Protein AF-A0A7V8VHF9-F1 (afdb_monomer)

Nearest PDB structures (foldseek):
  3ngf-assembly1_A  TM=9.399E-01  e=9.993E-06  Brucella abortus 2308
  1k77-assembly1_A  TM=9.265E-01  e=5.155E-05  Escherichia coli
  6wn6-assembly1_A  TM=8.326E-01  e=1.843E-02  Escherichia coli
  7cj9-assembly4_G  TM=8.195E-01  e=2.017E-01  Methylomonas sp. DH-1
  3vyl-assembly1_B  TM=7.112E-01  e=1.338E-01  Mesorhizobium loti

Structure (mmCIF, N/CA/C/O backbone):
data_AF-A0A7V8VHF9-F1
#
_entry.id   AF-A0A7V8VHF9-F1
#
loop_
_atom_site.group_PDB
_atom_site.id
_atom_site.type_symbol
_atom_site.label_atom_id
_atom_site.label_alt_id
_atom_site.label_comp_id
_atom_site.label_asym_id
_atom_site.label_entity_id
_atom_site.label_seq_id
_atom_site.pdbx_PDB_ins_code
_atom_site.Cartn_x
_atom_site.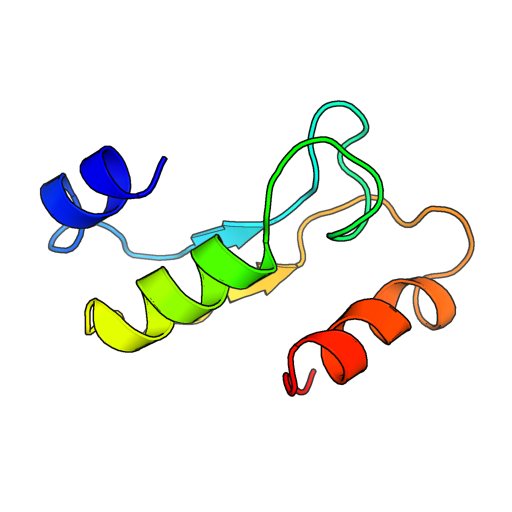Cartn_y
_atom_site.Cartn_z
_atom_site.occupancy
_atom_site.B_iso_or_equiv
_atom_site.auth_seq_id
_atom_site.auth_comp_id
_atom_site.auth_asym_id
_atom_site.auth_atom_id
_atom_site.pdbx_PDB_model_num
ATOM 1 N N . LEU A 1 1 ? 2.137 8.348 7.946 1.00 92.56 1 LEU A N 1
ATOM 2 C CA . LEU A 1 1 ? 1.194 7.644 7.046 1.00 92.56 1 LEU A CA 1
ATOM 3 C C . LEU A 1 1 ? 0.012 7.093 7.845 1.00 92.56 1 LEU A C 1
ATOM 5 O O . LEU A 1 1 ? -1.074 7.637 7.714 1.00 92.56 1 LEU A O 1
ATOM 9 N N . CYS A 1 2 ? 0.234 6.105 8.718 1.00 97.44 2 CYS A N 1
ATOM 10 C CA . CYS A 1 2 ? -0.821 5.413 9.469 1.00 97.44 2 CYS A CA 1
ATOM 11 C C . CYS A 1 2 ? -1.680 6.324 10.367 1.00 97.44 2 CYS A C 1
ATOM 13 O O . CYS A 1 2 ? -2.896 6.256 10.292 1.00 97.44 2 CYS A O 1
ATOM 15 N N . GLU A 1 3 ? -1.095 7.287 11.092 1.00 98.06 3 GLU A N 1
ATOM 16 C CA . GLU A 1 3 ? -1.887 8.250 11.890 1.00 98.06 3 GLU A CA 1
ATOM 17 C C . GLU A 1 3 ? -2.915 9.034 11.052 1.00 98.06 3 GLU A C 1
ATOM 19 O O . GLU A 1 3 ? -4.022 9.332 11.497 1.00 98.06 3 GLU A O 1
ATOM 24 N N . ARG A 1 4 ? -2.554 9.378 9.807 1.00 98.06 4 ARG A N 1
ATOM 25 C CA . ARG A 1 4 ? -3.445 10.091 8.883 1.00 98.06 4 ARG A CA 1
ATOM 26 C C . ARG A 1 4 ? -4.534 9.172 8.340 1.00 98.06 4 ARG A C 1
ATOM 28 O O . ARG A 1 4 ? -5.639 9.648 8.102 1.00 98.06 4 ARG A O 1
ATOM 35 N N . PHE A 1 5 ? -4.193 7.905 8.121 1.00 98.31 5 PHE A N 1
ATOM 36 C CA . PHE A 1 5 ? -5.126 6.866 7.712 1.00 98.31 5 PHE A CA 1
ATOM 37 C C . PHE A 1 5 ? -6.198 6.663 8.792 1.00 98.31 5 PHE A C 1
ATOM 39 O O . PHE A 1 5 ? -7.379 6.804 8.494 1.00 98.31 5 PHE A O 1
ATOM 46 N N . ASP A 1 6 ? -5.792 6.492 10.053 1.00 98.19 6 ASP A N 1
ATOM 47 C CA . ASP A 1 6 ? -6.709 6.315 11.188 1.00 98.19 6 ASP A CA 1
ATOM 48 C C . ASP A 1 6 ? -7.651 7.510 11.358 1.00 98.19 6 ASP A C 1
ATOM 50 O O . ASP A 1 6 ? -8.861 7.350 11.508 1.00 98.19 6 ASP A O 1
ATOM 54 N N . GLY A 1 7 ? -7.111 8.729 11.267 1.00 98.38 7 GLY A N 1
ATOM 55 C CA . GLY A 1 7 ? -7.900 9.957 11.391 1.00 98.38 7 GLY A CA 1
ATOM 56 C C . GLY A 1 7 ? -8.871 10.226 10.234 1.00 98.38 7 GLY A C 1
ATOM 57 O O . GLY A 1 7 ? -9.619 11.200 10.300 1.00 98.38 7 GLY A O 1
ATOM 58 N N . LEU A 1 8 ? -8.833 9.426 9.165 1.00 98.06 8 LEU A N 1
ATOM 59 C CA . LEU A 1 8 ? -9.713 9.543 7.999 1.00 98.06 8 LEU A CA 1
ATOM 60 C C . LEU A 1 8 ? -10.448 8.239 7.679 1.00 98.06 8 LEU A C 1
ATOM 62 O O . LEU A 1 8 ? -11.098 8.176 6.638 1.00 98.06 8 LEU A O 1
ATOM 66 N N . LEU A 1 9 ? -10.342 7.213 8.526 1.00 98.00 9 LEU A N 1
ATOM 67 C CA . LEU A 1 9 ? -10.832 5.866 8.239 1.00 98.00 9 LEU A CA 1
ATOM 68 C C . LEU A 1 9 ? -12.311 5.852 7.820 1.00 98.00 9 LEU A C 1
ATOM 70 O O . LEU A 1 9 ? -12.673 5.197 6.849 1.00 98.00 9 LEU A O 1
ATOM 74 N N . ASP A 1 10 ? -13.142 6.661 8.476 1.00 97.38 10 ASP A N 1
ATOM 75 C CA . ASP A 1 10 ? -14.574 6.838 8.196 1.00 97.38 10 ASP A CA 1
ATOM 76 C C . ASP A 1 10 ? -14.883 7.496 6.836 1.00 97.38 10 ASP A C 1
ATOM 78 O O . ASP A 1 10 ? -16.034 7.542 6.398 1.00 97.38 10 ASP A O 1
ATOM 82 N N . ARG A 1 11 ? -13.859 8.020 6.159 1.00 98.06 11 ARG A N 1
ATOM 83 C CA . ARG A 1 11 ? -13.946 8.728 4.875 1.00 98.06 11 ARG A CA 1
ATOM 84 C C . ARG A 1 11 ? -13.179 8.039 3.749 1.0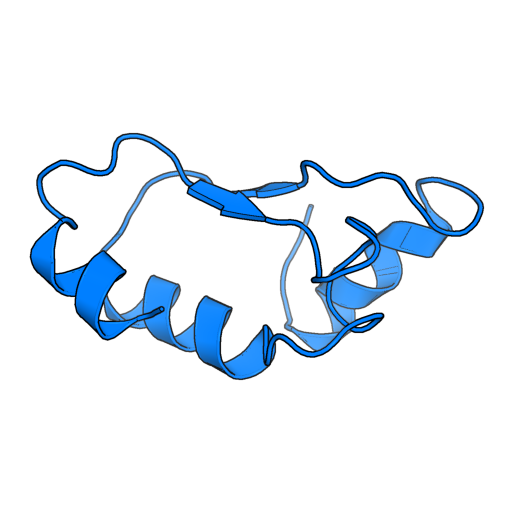0 98.06 11 ARG A C 1
ATOM 86 O O . ARG A 1 11 ? -13.285 8.482 2.602 1.00 98.06 11 ARG A O 1
ATOM 93 N N . ILE A 1 12 ? -12.383 7.014 4.046 1.00 98.12 12 ILE A N 1
ATOM 94 C CA . ILE A 1 12 ? -11.592 6.296 3.044 1.00 98.12 12 ILE A CA 1
ATOM 95 C C . ILE A 1 12 ? -12.508 5.307 2.320 1.00 98.12 12 ILE A C 1
ATOM 97 O O . ILE A 1 12 ? -12.911 4.293 2.874 1.00 98.12 12 ILE A O 1
ATOM 101 N N . GLY A 1 13 ? -12.830 5.605 1.058 1.00 97.69 13 GLY A N 1
ATOM 102 C CA . GLY A 1 13 ? -13.617 4.704 0.206 1.00 97.69 13 GLY A CA 1
ATOM 103 C C . GLY A 1 13 ? -12.785 3.672 -0.562 1.00 97.69 13 GLY A C 1
ATOM 104 O O . GLY A 1 13 ? -13.331 2.677 -1.029 1.00 97.69 13 GLY A O 1
ATOM 105 N N . HIS A 1 14 ? -11.482 3.915 -0.734 1.00 98.31 14 HIS A N 1
ATOM 106 C CA . HIS A 1 14 ? -10.559 3.000 -1.403 1.00 98.31 14 HIS A CA 1
ATOM 107 C C . HIS A 1 14 ? -9.103 3.336 -1.050 1.00 98.31 14 HIS A C 1
ATOM 109 O O . HIS A 1 14 ? -8.785 4.497 -0.778 1.00 98.31 14 HIS A O 1
ATOM 115 N N . VAL A 1 15 ? -8.219 2.339 -1.104 1.00 98.19 15 VAL A N 1
ATOM 116 C CA . VAL A 1 15 ? -6.773 2.477 -0.884 1.00 98.19 15 VAL A CA 1
ATOM 117 C C . VAL A 1 15 ? -6.039 2.012 -2.134 1.00 98.19 15 VAL A C 1
ATOM 119 O O . VAL A 1 15 ? -6.394 0.989 -2.706 1.00 98.19 15 VAL A O 1
ATOM 122 N N . GLN A 1 16 ? -4.994 2.733 -2.532 1.00 98.31 16 GLN A N 1
ATOM 123 C CA . GLN A 1 16 ? -4.080 2.334 -3.603 1.00 98.31 16 GLN A CA 1
ATOM 124 C C . GLN A 1 16 ? -2.638 2.384 -3.093 1.00 98.31 16 GLN A C 1
ATOM 126 O O . GLN A 1 16 ? -2.310 3.237 -2.264 1.00 98.31 16 GLN A O 1
ATOM 131 N N . VAL A 1 17 ? -1.782 1.480 -3.575 1.00 97.62 17 VAL A N 1
ATOM 132 C CA . VAL A 1 17 ? -0.381 1.375 -3.138 1.00 97.62 17 VAL A CA 1
ATOM 133 C C . VAL A 1 17 ? 0.604 1.338 -4.304 1.00 97.62 17 VAL A C 1
ATOM 135 O O . VAL A 1 17 ? 0.349 0.713 -5.334 1.00 97.62 17 VAL A O 1
ATOM 138 N N . ALA A 1 18 ? 1.736 2.008 -4.097 1.00 98.19 18 ALA A N 1
ATOM 139 C CA . ALA A 1 18 ? 2.933 2.004 -4.927 1.00 98.19 18 ALA A CA 1
ATOM 140 C C . ALA A 1 18 ? 4.096 2.558 -4.098 1.00 98.19 18 ALA A C 1
ATOM 142 O O . ALA A 1 18 ? 3.912 3.524 -3.356 1.00 98.19 18 ALA A O 1
ATOM 143 N N . ASP A 1 19 ? 5.284 1.984 -4.241 1.00 97.69 19 ASP A N 1
ATOM 144 C CA . ASP A 1 19 ? 6.430 2.365 -3.422 1.00 97.69 19 ASP A CA 1
ATOM 145 C C . ASP A 1 19 ? 7.020 3.728 -3.805 1.00 97.69 19 ASP A C 1
ATOM 147 O O . ASP A 1 19 ? 6.972 4.148 -4.961 1.00 97.69 19 ASP A O 1
ATOM 151 N N . ASN A 1 20 ? 7.592 4.437 -2.835 1.00 97.62 20 ASN A N 1
ATOM 152 C CA . ASN A 1 20 ? 8.163 5.773 -3.014 1.00 97.62 20 ASN A CA 1
ATOM 153 C C . ASN A 1 20 ? 9.700 5.700 -3.025 1.00 97.62 20 ASN A C 1
ATOM 155 O O . ASN A 1 20 ? 10.262 4.985 -2.197 1.00 97.62 20 ASN A O 1
ATOM 159 N N . PRO A 1 21 ? 10.413 6.439 -3.901 1.00 97.31 21 PRO A N 1
ATOM 160 C CA . PRO A 1 21 ? 9.921 7.448 -4.851 1.00 97.31 21 PRO A CA 1
ATOM 161 C C . PRO A 1 21 ? 9.609 6.944 -6.269 1.00 97.31 21 PRO A C 1
ATOM 163 O O . PRO A 1 21 ? 9.054 7.697 -7.065 1.00 97.31 21 PRO A O 1
ATOM 166 N N . GLY A 1 22 ? 9.972 5.706 -6.613 1.00 97.19 22 GLY A N 1
ATOM 167 C CA . GLY A 1 22 ? 9.900 5.202 -7.994 1.00 97.19 22 GLY A CA 1
ATOM 168 C C . GLY A 1 22 ? 8.491 4.895 -8.512 1.00 97.19 22 GLY A C 1
ATOM 169 O O . GLY A 1 22 ? 8.289 4.810 -9.721 1.00 97.19 22 GLY A O 1
ATOM 170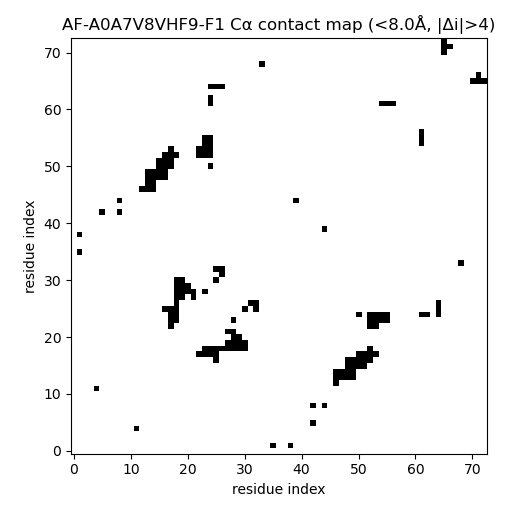 N N . ARG A 1 23 ? 7.505 4.760 -7.616 1.00 98.06 23 ARG A N 1
ATOM 171 C CA . ARG A 1 23 ? 6.146 4.284 -7.916 1.00 98.06 23 ARG A CA 1
ATOM 172 C C . ARG A 1 23 ? 6.137 2.864 -8.500 1.00 98.06 23 ARG A C 1
ATOM 174 O O . ARG A 1 23 ? 5.346 2.563 -9.394 1.00 98.06 23 ARG A O 1
ATOM 181 N N . HIS A 1 24 ? 7.015 2.010 -7.977 1.00 98.06 24 HIS A N 1
ATOM 182 C CA . HIS A 1 24 ? 7.129 0.589 -8.319 1.00 98.06 24 HIS A CA 1
ATOM 183 C C . HIS A 1 24 ? 6.438 -0.298 -7.271 1.00 98.06 24 HIS A C 1
ATOM 185 O O . HIS A 1 24 ? 5.731 0.207 -6.393 1.00 98.06 24 HIS A O 1
ATOM 191 N N . GLN A 1 25 ? 6.557 -1.620 -7.399 1.00 97.62 25 GLN A N 1
ATOM 192 C CA . GLN A 1 25 ? 5.957 -2.563 -6.455 1.00 97.62 25 GLN A CA 1
ATOM 193 C C . GLN A 1 25 ? 6.486 -2.368 -5.019 1.00 97.62 25 GLN A C 1
ATOM 195 O O . GLN A 1 25 ? 7.656 -2.030 -4.847 1.00 97.62 25 GLN A O 1
ATOM 200 N N . PRO A 1 26 ? 5.667 -2.612 -3.978 1.00 97.38 26 PRO A N 1
ATOM 201 C CA . PRO A 1 26 ? 6.118 -2.606 -2.587 1.00 97.38 26 PRO A CA 1
ATOM 202 C C . PRO A 1 26 ? 7.426 -3.378 -2.345 1.00 97.38 26 PRO A C 1
ATOM 204 O O . PRO A 1 26 ? 7.554 -4.550 -2.708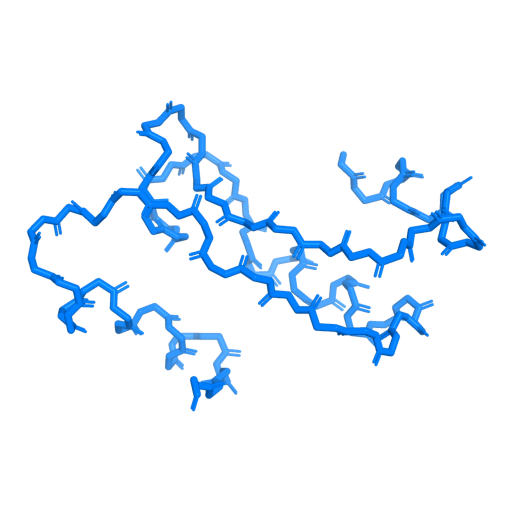 1.00 97.38 26 PRO A O 1
ATOM 207 N N . GLY A 1 27 ? 8.384 -2.729 -1.681 1.00 95.56 27 GLY A N 1
ATOM 208 C CA . GLY A 1 27 ? 9.700 -3.275 -1.345 1.00 95.56 27 GLY A CA 1
ATOM 209 C C . GLY A 1 27 ? 10.851 -2.782 -2.229 1.00 95.56 27 GLY A C 1
ATOM 210 O O . GLY A 1 27 ? 11.978 -3.236 -2.033 1.00 95.56 27 GLY A O 1
ATOM 211 N N . THR A 1 28 ? 10.598 -1.882 -3.181 1.00 97.00 28 THR A N 1
ATOM 212 C CA . THR A 1 28 ? 11.628 -1.246 -4.028 1.00 97.00 28 THR A CA 1
ATOM 213 C C . THR A 1 28 ? 12.063 0.129 -3.516 1.00 97.00 28 THR A C 1
ATOM 215 O O . THR A 1 28 ? 13.005 0.716 -4.045 1.00 97.00 28 THR A O 1
ATOM 218 N N . GLY A 1 29 ? 11.343 0.687 -2.546 1.00 96.25 29 GLY A N 1
ATOM 219 C CA . GLY A 1 29 ? 11.495 2.053 -2.068 1.00 96.25 29 GLY A CA 1
ATOM 220 C C . GLY A 1 29 ? 11.659 2.146 -0.556 1.00 96.25 29 GLY A C 1
ATOM 221 O O . GLY A 1 29 ? 12.206 1.257 0.095 1.00 96.25 29 GLY A O 1
ATOM 222 N N . GLU A 1 30 ? 11.238 3.280 -0.002 1.00 97.81 30 GLU A N 1
ATOM 223 C CA . GLU A 1 30 ? 11.465 3.631 1.405 1.00 97.81 30 GLU A CA 1
ATOM 224 C C . GLU A 1 30 ? 10.280 3.324 2.332 1.00 97.81 30 GLU A C 1
ATOM 226 O O . GLU A 1 30 ? 10.410 3.453 3.551 1.00 97.81 30 GLU A O 1
ATOM 231 N N . ILE A 1 31 ? 9.117 2.949 1.786 1.00 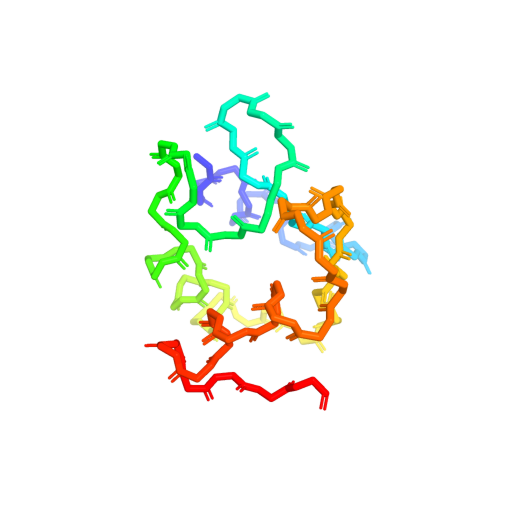97.50 31 ILE A N 1
ATOM 232 C CA . ILE A 1 31 ? 7.924 2.690 2.595 1.00 97.50 31 ILE A CA 1
ATOM 233 C C . ILE A 1 31 ? 7.998 1.274 3.172 1.00 97.50 31 ILE A C 1
ATOM 235 O O . ILE A 1 31 ? 8.049 0.287 2.439 1.00 97.50 31 ILE A O 1
ATOM 239 N N . ASP A 1 32 ? 7.917 1.158 4.500 1.00 96.62 32 ASP A N 1
ATOM 240 C CA . ASP A 1 32 ? 7.756 -0.134 5.172 1.00 96.62 32 ASP A CA 1
ATOM 241 C C . ASP A 1 32 ? 6.330 -0.675 4.991 1.00 96.62 32 ASP A C 1
ATOM 243 O O . ASP A 1 32 ? 5.453 -0.529 5.846 1.00 96.62 32 ASP A O 1
ATOM 247 N N . TYR A 1 33 ? 6.094 -1.309 3.846 1.00 96.56 33 TYR A N 1
ATOM 248 C CA . TYR A 1 33 ? 4.797 -1.888 3.523 1.00 96.56 33 TYR A CA 1
ATOM 249 C C . TYR A 1 33 ? 4.393 -3.057 4.425 1.00 96.56 33 TYR A C 1
ATOM 251 O O . TYR A 1 33 ? 3.196 -3.298 4.562 1.00 96.56 33 TYR A O 1
ATOM 259 N N . ALA A 1 34 ? 5.340 -3.727 5.097 1.00 94.62 34 ALA A N 1
ATOM 260 C CA . ALA A 1 34 ? 5.002 -4.772 6.066 1.00 94.62 34 ALA A CA 1
ATOM 261 C C . ALA A 1 34 ? 4.143 -4.180 7.188 1.00 94.62 34 ALA A C 1
ATOM 263 O O . ALA A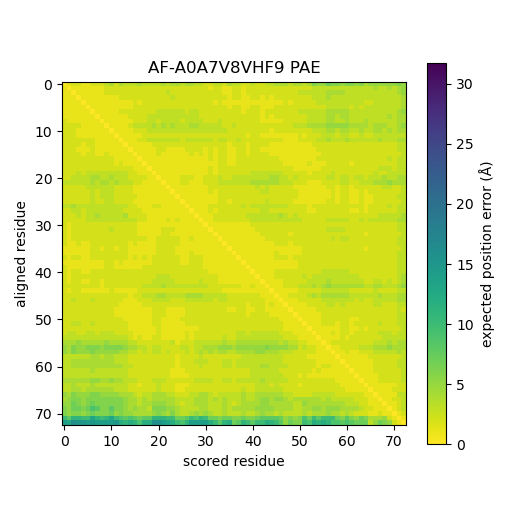 1 34 ? 3.045 -4.658 7.474 1.00 94.62 34 ALA A O 1
ATOM 264 N N . TYR A 1 35 ? 4.632 -3.078 7.761 1.00 96.44 35 TYR A N 1
ATOM 265 C CA . TYR A 1 35 ? 3.936 -2.349 8.808 1.00 96.44 35 TYR A CA 1
ATOM 266 C C . TYR A 1 35 ? 2.632 -1.720 8.306 1.00 96.44 35 TYR A C 1
ATOM 268 O O . TYR A 1 35 ? 1.627 -1.738 9.015 1.00 96.44 35 TYR A O 1
ATOM 276 N N . VAL A 1 36 ? 2.621 -1.171 7.086 1.00 97.19 36 VAL A N 1
ATOM 277 C CA . VAL A 1 36 ? 1.417 -0.544 6.515 1.00 97.19 36 VAL A CA 1
ATOM 278 C C . VAL A 1 36 ? 0.286 -1.554 6.340 1.00 97.19 36 VAL A C 1
ATOM 280 O O . VAL A 1 36 ? -0.835 -1.256 6.747 1.00 97.19 36 VAL A O 1
ATOM 283 N N . PHE A 1 37 ? 0.552 -2.735 5.775 1.00 96.12 37 PHE A N 1
ATOM 284 C CA . PHE A 1 37 ? -0.489 -3.750 5.589 1.00 96.12 37 PH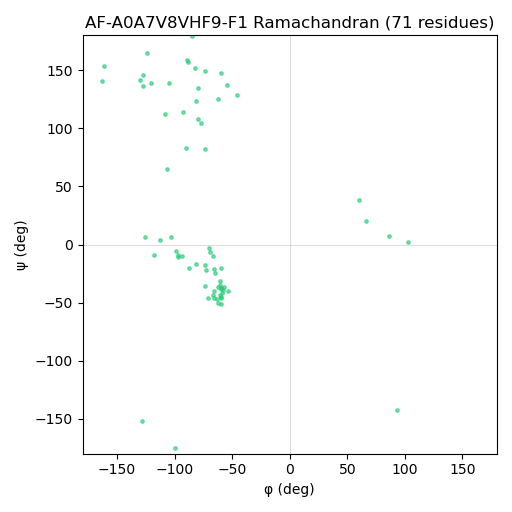E A CA 1
ATOM 285 C C . PHE A 1 37 ? -0.995 -4.292 6.926 1.00 96.12 37 PHE A C 1
ATOM 287 O O . PHE A 1 37 ? -2.204 -4.330 7.135 1.00 96.12 37 PHE A O 1
ATOM 294 N N . GLU A 1 38 ? -0.099 -4.584 7.877 1.00 95.44 38 GLU A N 1
ATOM 295 C CA . GLU A 1 38 ? -0.506 -4.990 9.229 1.00 95.44 38 GLU A CA 1
ATOM 296 C C . GLU A 1 38 ? -1.351 -3.903 9.920 1.00 95.44 38 GLU A C 1
ATOM 298 O O . GLU A 1 38 ? -2.308 -4.186 10.642 1.00 95.44 38 GLU A O 1
ATOM 303 N N . HIS A 1 39 ? -1.018 -2.628 9.708 1.00 97.44 39 HIS A N 1
ATOM 304 C CA . HIS A 1 39 ? -1.794 -1.518 10.247 1.00 97.44 39 HIS A CA 1
ATOM 305 C C . HIS A 1 39 ? -3.192 -1.440 9.631 1.00 97.44 39 HIS A C 1
ATOM 307 O O . HIS A 1 39 ? -4.162 -1.305 10.376 1.00 97.44 39 HIS A O 1
ATOM 313 N N . ILE A 1 40 ? -3.306 -1.559 8.305 1.00 96.50 40 ILE A N 1
ATOM 314 C CA . ILE A 1 40 ? -4.601 -1.568 7.611 1.00 96.50 40 ILE A CA 1
ATOM 315 C C . ILE A 1 40 ? -5.461 -2.733 8.115 1.00 96.50 40 ILE A C 1
ATOM 317 O O . ILE A 1 40 ? -6.604 -2.494 8.504 1.00 96.50 40 ILE A O 1
ATOM 321 N N . ASP A 1 41 ? -4.906 -3.941 8.232 1.00 94.12 41 ASP A N 1
ATOM 322 C CA . ASP A 1 41 ? -5.631 -5.118 8.736 1.00 94.12 41 ASP A CA 1
ATOM 323 C C . ASP A 1 41 ? -6.197 -4.905 10.150 1.00 94.12 41 ASP A C 1
ATOM 325 O O . ASP A 1 41 ? -7.319 -5.312 10.457 1.00 94.12 41 ASP A O 1
ATOM 329 N N . ARG A 1 42 ? -5.448 -4.229 11.030 1.00 96.81 42 ARG A N 1
ATOM 330 C CA . ARG A 1 42 ? -5.885 -3.944 12.411 1.00 96.81 42 ARG A CA 1
ATOM 331 C C . ARG A 1 42 ? -6.817 -2.737 12.527 1.00 96.81 42 ARG A C 1
ATOM 333 O O . ARG A 1 42 ? -7.456 -2.577 13.565 1.00 96.81 42 ARG A O 1
ATOM 340 N N . SER A 1 43 ? -6.880 -1.881 11.508 1.00 97.25 43 SER A N 1
ATOM 341 C CA . SER A 1 43 ? -7.649 -0.630 11.548 1.00 97.25 43 SER A CA 1
ATOM 342 C C . SER A 1 43 ? -9.166 -0.837 11.483 1.00 97.25 43 SER A C 1
ATOM 344 O O . SER A 1 43 ? -9.921 0.034 11.905 1.00 97.25 43 SER A O 1
ATOM 346 N N . GLY A 1 44 ? -9.615 -1.986 10.964 1.00 96.31 44 GLY A N 1
ATOM 347 C CA . GLY A 1 44 ? -11.024 -2.247 10.663 1.00 96.31 44 GLY A CA 1
ATOM 348 C C . GLY A 1 44 ? -11.476 -1.763 9.281 1.00 96.31 44 GLY A C 1
ATOM 349 O O . GLY A 1 44 ? -12.669 -1.821 8.997 1.00 96.31 44 GLY A O 1
ATOM 350 N N . TYR A 1 45 ? -10.557 -1.305 8.423 1.00 97.69 45 TYR A N 1
ATOM 351 C CA . TYR A 1 45 ? -10.835 -1.095 7.000 1.00 97.69 45 TYR A CA 1
ATOM 352 C C . TYR A 1 45 ? -11.209 -2.425 6.329 1.00 97.69 45 TYR A C 1
ATOM 354 O O . TYR A 1 45 ? -10.454 -3.391 6.394 1.00 97.69 45 TYR A O 1
ATOM 362 N N . ASP A 1 46 ? -12.366 -2.467 5.673 1.00 96.19 46 ASP A N 1
ATOM 363 C CA . ASP A 1 46 ? -12.944 -3.663 5.046 1.00 96.19 46 ASP A CA 1
ATOM 364 C C . ASP A 1 46 ? -12.993 -3.582 3.507 1.00 96.19 46 ASP A C 1
ATOM 366 O O . ASP A 1 46 ? -13.515 -4.478 2.838 1.00 96.19 46 ASP A O 1
ATOM 370 N N . GLY A 1 47 ? -12.443 -2.507 2.935 1.00 96.06 47 GLY A N 1
ATOM 371 C CA . GLY A 1 47 ? -12.374 -2.290 1.495 1.00 96.06 47 GLY A CA 1
ATOM 372 C C . GLY A 1 47 ? -11.172 -2.960 0.821 1.00 96.06 47 GLY A C 1
ATOM 373 O O . GLY A 1 47 ? -10.306 -3.568 1.445 1.00 96.06 47 GLY A O 1
ATOM 374 N N . TRP A 1 48 ? -11.084 -2.801 -0.500 1.00 96.19 48 TRP A N 1
ATOM 375 C CA . TRP A 1 48 ? -9.967 -3.319 -1.296 1.00 96.19 48 TRP A CA 1
ATOM 376 C C . TRP A 1 48 ? -8.748 -2.391 -1.264 1.00 96.19 48 TRP A C 1
ATOM 378 O O . TRP A 1 48 ? -8.894 -1.167 -1.164 1.00 96.19 48 TRP A O 1
ATOM 388 N N . VAL A 1 49 ? -7.560 -2.980 -1.432 1.00 96.81 49 VAL A N 1
ATOM 389 C CA . VAL A 1 49 ? -6.296 -2.274 -1.679 1.00 96.81 49 VAL A CA 1
ATOM 390 C C . VAL A 1 49 ? -5.881 -2.505 -3.134 1.00 96.81 49 VAL A C 1
ATOM 392 O O . VAL A 1 49 ? -5.564 -3.623 -3.529 1.00 96.81 49 VAL A O 1
ATOM 395 N N . GLY A 1 50 ? -5.911 -1.454 -3.949 1.00 97.56 50 GLY A N 1
ATOM 396 C CA . GLY A 1 50 ? -5.499 -1.491 -5.349 1.00 97.56 50 GLY A CA 1
ATOM 397 C C . GLY A 1 50 ? -3.980 -1.417 -5.516 1.00 97.56 50 GLY A C 1
ATOM 398 O O . GLY A 1 50 ? -3.315 -0.577 -4.910 1.00 97.56 50 GLY A O 1
ATOM 399 N N . LEU A 1 51 ? -3.432 -2.267 -6.382 1.00 97.00 51 LEU A N 1
ATOM 400 C CA . LEU A 1 51 ? -2.006 -2.301 -6.715 1.00 97.00 51 LEU A CA 1
ATOM 401 C C . LEU A 1 51 ? -1.727 -1.366 -7.906 1.00 97.00 51 LEU A C 1
ATOM 403 O O . LEU A 1 51 ? -1.737 -1.799 -9.055 1.00 97.00 51 LEU A O 1
ATOM 407 N N . GLU A 1 52 ? -1.550 -0.066 -7.650 1.00 97.94 52 GLU A N 1
ATOM 408 C CA . GLU A 1 52 ? -1.433 0.967 -8.695 1.00 97.94 52 GLU A CA 1
ATOM 409 C C . GLU A 1 52 ? 0.009 1.478 -8.846 1.00 97.94 52 GLU A C 1
ATOM 411 O O . GLU A 1 52 ? 0.316 2.650 -8.602 1.00 97.94 52 GLU A O 1
ATOM 416 N N . TYR A 1 53 ? 0.899 0.589 -9.277 1.00 98.12 53 TYR A N 1
ATOM 417 C CA . TYR A 1 53 ? 2.309 0.888 -9.519 1.00 98.12 53 TYR A CA 1
ATOM 418 C C . TYR A 1 53 ? 2.745 0.535 -10.945 1.00 98.12 53 TYR A C 1
ATOM 420 O O . TYR A 1 53 ? 2.068 -0.199 -11.665 1.00 98.12 53 TYR A O 1
ATOM 428 N N . ALA A 1 54 ? 3.900 1.059 -11.354 1.00 98.12 54 ALA A N 1
ATOM 429 C CA . ALA A 1 54 ? 4.589 0.660 -12.575 1.00 98.12 54 ALA A CA 1
ATOM 430 C C . ALA A 1 54 ? 5.602 -0.450 -12.239 1.00 98.12 54 ALA A C 1
ATOM 432 O O . ALA A 1 54 ? 6.546 -0.169 -11.510 1.00 98.12 54 ALA A O 1
ATOM 433 N N . PRO A 1 55 ? 5.441 -1.691 -12.723 1.00 97.75 55 PRO A N 1
ATOM 434 C CA . PRO A 1 55 ? 6.384 -2.774 -12.441 1.00 97.75 55 PRO A CA 1
ATOM 435 C C . PRO A 1 55 ? 7.837 -2.433 -12.804 1.00 97.75 55 PRO A C 1
ATOM 437 O O . PRO A 1 55 ? 8.096 -1.926 -13.899 1.00 97.75 55 PRO A O 1
ATOM 440 N N . GLU A 1 56 ? 8.798 -2.779 -11.942 1.00 95.88 56 GLU A N 1
ATOM 441 C CA . GLU A 1 56 ? 10.173 -3.008 -12.406 1.00 95.88 56 GLU A CA 1
ATOM 442 C C . GLU A 1 56 ? 10.230 -4.381 -13.085 1.00 95.88 56 GLU A C 1
ATOM 444 O O . GLU A 1 56 ? 10.191 -5.416 -12.423 1.00 95.88 56 GLU A O 1
ATOM 449 N N . GLY A 1 57 ? 10.290 -4.391 -14.418 1.00 94.94 57 GLY A N 1
ATOM 450 C CA . GLY A 1 57 ? 10.232 -5.620 -15.212 1.00 94.94 57 GLY A CA 1
ATOM 451 C C . GLY A 1 57 ? 8.810 -5.961 -15.657 1.00 94.94 57 GLY A C 1
ATOM 452 O O . GLY A 1 57 ? 8.048 -5.076 -16.046 1.00 94.94 57 GLY A O 1
ATOM 453 N N . ASP A 1 58 ? 8.465 -7.248 -15.673 1.00 96.75 58 ASP A N 1
ATOM 454 C CA . ASP A 1 58 ? 7.131 -7.702 -16.062 1.00 96.75 58 ASP A CA 1
ATOM 455 C C . ASP A 1 58 ? 6.158 -7.748 -14.875 1.00 96.75 58 ASP A C 1
ATOM 457 O O . ASP A 1 58 ? 6.543 -7.859 -13.710 1.00 96.75 58 ASP A O 1
ATOM 461 N N . THR A 1 59 ? 4.862 -7.682 -15.183 1.00 95.69 59 THR A N 1
ATOM 462 C CA . THR A 1 59 ? 3.806 -7.646 -14.168 1.00 95.69 59 THR A CA 1
ATOM 463 C C . THR A 1 59 ? 3.807 -8.877 -13.264 1.00 95.69 59 THR A C 1
ATOM 465 O O . THR A 1 59 ? 3.580 -8.716 -12.070 1.00 95.69 59 THR A O 1
ATOM 468 N N . LEU A 1 60 ? 4.065 -10.083 -13.781 1.00 95.31 60 LEU A N 1
ATOM 469 C CA . LEU A 1 60 ? 3.963 -11.303 -12.975 1.00 95.31 60 LEU A CA 1
ATOM 470 C C . LEU A 1 60 ? 5.100 -11.385 -11.957 1.00 95.31 60 LEU A C 1
ATOM 472 O O . LEU A 1 60 ? 4.832 -11.594 -10.776 1.00 95.31 60 LEU A O 1
ATOM 476 N N . SER A 1 61 ? 6.337 -11.127 -12.385 1.00 94.38 61 SER A N 1
ATOM 477 C CA . SER A 1 61 ? 7.491 -11.053 -11.479 1.00 94.38 61 SER A CA 1
ATOM 478 C C . SER A 1 61 ? 7.306 -9.951 -10.429 1.00 94.38 61 SER A C 1
ATOM 480 O O . SER A 1 61 ? 7.664 -10.109 -9.264 1.00 94.38 61 SER A O 1
ATOM 482 N N . SER A 1 62 ? 6.656 -8.843 -10.801 1.00 95.75 62 SER A N 1
ATOM 483 C CA . SER A 1 62 ? 6.365 -7.753 -9.867 1.00 95.75 62 SER A CA 1
ATOM 484 C C . SER A 1 62 ? 5.314 -8.078 -8.807 1.00 95.75 62 SER A C 1
ATOM 486 O O . SER A 1 62 ? 5.053 -7.206 -7.992 1.00 95.75 62 SER A O 1
ATOM 488 N N . LEU A 1 63 ? 4.682 -9.258 -8.811 1.00 95.88 63 LEU A N 1
ATOM 489 C CA . LEU A 1 63 ? 3.696 -9.673 -7.801 1.00 95.88 63 LEU A CA 1
ATOM 490 C C . LEU A 1 63 ? 4.291 -10.583 -6.715 1.00 95.88 63 LEU A C 1
ATOM 492 O O . LEU A 1 63 ? 3.614 -10.862 -5.729 1.00 95.88 63 LEU A O 1
ATOM 496 N N . GLU A 1 64 ? 5.558 -10.993 -6.831 1.00 93.75 64 GLU A N 1
ATOM 497 C CA . GLU A 1 64 ? 6.235 -11.862 -5.849 1.00 93.75 64 GLU A CA 1
ATOM 498 C C . GLU A 1 64 ? 6.303 -11.253 -4.434 1.00 93.75 64 GLU A C 1
ATOM 500 O O . GLU A 1 64 ? 6.455 -11.965 -3.440 1.00 93.75 64 GLU A O 1
ATOM 505 N N . TRP A 1 65 ? 6.162 -9.927 -4.307 1.00 94.12 65 TRP A N 1
ATOM 506 C CA . TRP A 1 65 ? 6.101 -9.264 -3.002 1.00 94.12 65 TRP A CA 1
ATOM 507 C C . TRP A 1 65 ? 4.861 -9.665 -2.193 1.00 94.12 65 TRP A C 1
ATOM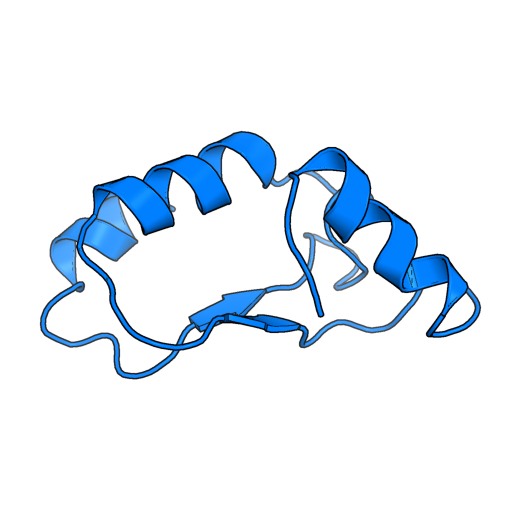 509 O O . TRP A 1 65 ? 4.918 -9.610 -0.968 1.00 94.12 65 TRP A O 1
ATOM 519 N N . LEU A 1 66 ? 3.769 -10.102 -2.829 1.00 94.69 66 LEU A N 1
ATOM 520 C CA . LEU A 1 66 ? 2.554 -10.526 -2.126 1.00 94.69 66 LEU A CA 1
ATOM 521 C C . LEU A 1 66 ? 2.828 -11.710 -1.195 1.00 94.69 66 LEU A C 1
ATOM 523 O O . LEU A 1 66 ? 2.431 -11.675 -0.029 1.00 94.69 66 LEU A O 1
ATOM 527 N N . ASP A 1 67 ? 3.597 -12.695 -1.665 1.00 91.81 67 ASP A N 1
ATOM 528 C CA . ASP A 1 67 ? 3.966 -13.873 -0.876 1.00 91.81 67 ASP A CA 1
ATOM 529 C C . ASP A 1 67 ? 4.783 -13.491 0.366 1.00 91.81 67 ASP A C 1
ATOM 531 O O . ASP A 1 67 ? 4.589 -14.060 1.442 1.00 91.81 67 ASP A O 1
ATOM 535 N N . ARG A 1 68 ? 5.654 -12.474 0.256 1.00 87.62 68 ARG A N 1
ATOM 536 C CA . ARG A 1 68 ? 6.452 -11.957 1.385 1.00 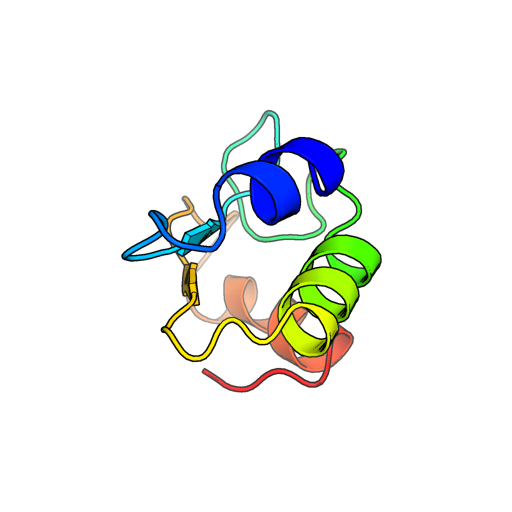87.62 68 ARG A CA 1
ATOM 537 C C . ARG A 1 68 ? 5.575 -11.434 2.523 1.00 87.62 68 ARG A C 1
ATOM 539 O O . ARG A 1 68 ? 5.982 -11.525 3.680 1.00 87.62 68 ARG A O 1
ATOM 546 N N . TYR A 1 69 ? 4.399 -10.902 2.201 1.00 87.69 69 TYR A N 1
ATOM 547 C CA . TYR A 1 69 ? 3.450 -10.367 3.179 1.00 87.69 69 TYR A CA 1
ATOM 548 C C . TYR A 1 69 ? 2.264 -11.303 3.445 1.00 87.69 69 TYR A C 1
ATOM 550 O O . TYR A 1 69 ? 1.341 -10.925 4.158 1.00 87.69 69 TYR A O 1
ATOM 558 N N . GLY A 1 70 ? 2.273 -12.524 2.898 1.00 88.31 70 GLY A N 1
ATOM 559 C CA . GLY A 1 70 ? 1.172 -13.479 3.058 1.00 88.31 70 GLY A CA 1
ATOM 560 C C . GLY A 1 70 ? -0.134 -13.045 2.380 1.00 88.31 70 GLY A C 1
ATOM 561 O O . GLY A 1 70 ? -1.204 -13.539 2.742 1.00 88.31 70 GLY A O 1
ATOM 562 N N . LEU A 1 71 ? -0.053 -12.129 1.414 1.00 87.75 71 LEU A N 1
ATOM 563 C CA . LEU A 1 71 ? -1.182 -11.610 0.650 1.00 87.75 71 LEU A CA 1
ATOM 564 C C . LEU A 1 71 ? -1.429 -12.465 -0.597 1.00 87.75 71 LEU A C 1
ATOM 566 O O . LEU A 1 71 ? -0.548 -13.178 -1.073 1.00 87.75 71 LEU A O 1
ATOM 570 N N . LYS A 1 72 ? -2.643 -12.389 -1.143 1.00 78.38 72 LYS A N 1
ATOM 571 C CA . LYS A 1 72 ? -3.020 -13.059 -2.394 1.00 78.38 72 LYS A CA 1
ATOM 572 C C . LYS A 1 72 ? -3.638 -12.045 -3.350 1.00 78.38 72 LYS A C 1
ATOM 574 O O . LYS A 1 72 ? -4.437 -11.222 -2.905 1.00 78.38 72 LYS A O 1
ATOM 579 N N . ALA A 1 73 ? -3.243 -12.118 -4.622 1.00 68.88 73 ALA A N 1
ATOM 580 C CA . ALA A 1 73 ? -3.867 -11.382 -5.725 1.00 68.88 73 ALA A CA 1
ATOM 581 C C . ALA A 1 73 ? -5.187 -12.032 -6.155 1.00 68.88 73 ALA A C 1
ATOM 583 O O . ALA A 1 73 ? -5.274 -13.282 -6.091 1.00 68.88 73 ALA A O 1
#

Foldseek 3Di:
DLVVCLVCVVPDPEAEDAAPPQQEAPPPHDDPVLVVVVSCVVSPRPDDYHHRGDYPPDPVVSCVVCVVNVHDD

Radius of gyration: 12.38 Å; Cα contacts (8 Å, |Δi|>4): 80; chains: 1; bounding box: 26×24×28 Å

pLDDT: mean 95.65, std 4.51, range [68.88, 98.38]

Secondary structure (DSSP, 8-state):
-HHHHHTTGGG---EEE--TTT--STTSSS--HHHHHHHHHHHT--S-EEE----SS-TTGGGTHHHHTT---

Sequence (73 aa):
LCERFDGLLDRIGHVQVADNPGRHQPGTGEIDYAYVFEHIDRSGYDGWVGLEYAPEGDTLSSLEWLDRYGLKA

Mean predicted aligned error: 2.37 Å

Solvent-accessible surface area (backbone atoms only — not comparable to full-atom values): 4592 Å² total; per-residue (Å²): 109,66,72,62,47,65,77,38,52,98,72,60,83,68,46,72,45,50,16,44,89,82,34,21,40,69,78,78,45,76,56,64,52,70,60,50,53,55,48,45,67,71,66,69,68,85,70,64,75,44,84,68,44,52,49,77,75,52,68,72,72,42,49,60,53,33,63,79,71,73,49,81,136